Protein AF-A0A2G8E6J6-F1 (afdb_monomer_lite)

Structure (mmCIF, N/CA/C/O backbone):
data_AF-A0A2G8E6J6-F1
#
_entry.id   AF-A0A2G8E6J6-F1
#
loop_
_atom_site.group_PDB
_atom_site.id
_atom_site.type_symbol
_atom_site.label_atom_id
_atom_site.label_alt_id
_atom_site.label_comp_id
_atom_site.label_asym_id
_atom_site.label_entity_id
_atom_site.label_seq_id
_atom_site.pdbx_PDB_ins_code
_atom_site.Cartn_x
_atom_site.Cartn_y
_atom_site.Cartn_z
_atom_site.occupancy
_atom_site.B_iso_or_equiv
_atom_site.auth_seq_id
_atom_site.auth_comp_id
_atom_site.auth_asym_id
_atom_site.auth_atom_id
_atom_site.pdbx_PDB_model_num
ATOM 1 N N . MET A 1 1 ? -20.353 -3.681 1.521 1.00 73.88 1 MET A N 1
ATOM 2 C CA . MET A 1 1 ? -19.160 -3.378 2.336 1.00 73.88 1 MET A CA 1
ATOM 3 C C . MET A 1 1 ? -19.442 -2.116 3.114 1.00 73.88 1 MET A C 1
ATOM 5 O O . MET A 1 1 ? -19.772 -1.110 2.496 1.00 73.88 1 MET A O 1
ATOM 9 N N . THR A 1 2 ? -19.384 -2.191 4.438 1.00 93.12 2 THR A N 1
ATOM 10 C CA . THR A 1 2 ? -19.455 -1.017 5.313 1.00 93.12 2 THR A CA 1
ATOM 11 C C . THR A 1 2 ? -18.148 -0.221 5.245 1.00 93.12 2 THR A C 1
ATOM 13 O O . THR A 1 2 ? -17.144 -0.698 4.707 1.00 93.12 2 THR A O 1
ATOM 16 N N . ARG A 1 3 ? -18.145 0.997 5.797 1.00 89.75 3 ARG A N 1
ATOM 17 C CA . ARG A 1 3 ? -16.931 1.817 5.920 1.00 89.75 3 ARG A CA 1
ATOM 18 C C . ARG A 1 3 ? -15.855 1.106 6.751 1.00 89.75 3 ARG A C 1
ATOM 20 O O . ARG A 1 3 ? -14.692 1.069 6.359 1.00 89.75 3 ARG A O 1
ATOM 27 N N . ARG A 1 4 ? -16.268 0.450 7.838 1.00 92.00 4 ARG A N 1
ATOM 28 C CA . ARG A 1 4 ? -15.406 -0.404 8.661 1.00 92.00 4 ARG A CA 1
ATOM 29 C C . ARG A 1 4 ? -14.787 -1.546 7.850 1.00 92.00 4 ARG A C 1
ATOM 31 O O . ARG A 1 4 ? -13.573 -1.718 7.893 1.00 92.00 4 ARG A O 1
ATOM 38 N N . ASP A 1 5 ? -15.587 -2.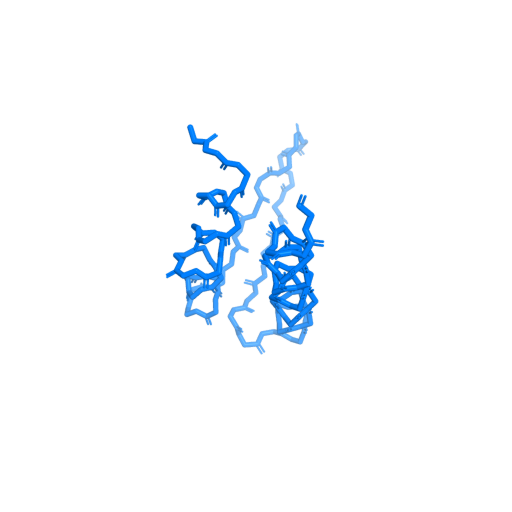258 7.050 1.00 94.00 5 ASP A N 1
ATOM 39 C CA . ASP A 1 5 ? -15.085 -3.351 6.199 1.00 94.00 5 ASP A CA 1
ATOM 40 C C . ASP A 1 5 ? -14.039 -2.856 5.187 1.00 94.00 5 ASP A C 1
ATOM 42 O O . ASP A 1 5 ? -13.054 -3.543 4.925 1.00 94.00 5 ASP A O 1
ATOM 46 N N . GLN A 1 6 ? -14.234 -1.656 4.626 1.00 94.69 6 GLN A N 1
ATOM 47 C CA . GLN A 1 6 ? -13.287 -1.037 3.693 1.00 94.69 6 GLN A CA 1
ATOM 48 C C . GLN A 1 6 ? -11.932 -0.762 4.352 1.00 94.69 6 GLN A C 1
ATOM 50 O O . GLN A 1 6 ? -10.906 -1.199 3.831 1.00 94.69 6 GLN A O 1
ATOM 55 N N . TYR A 1 7 ? -11.910 -0.084 5.502 1.00 95.44 7 TYR A N 1
ATOM 56 C CA . TYR A 1 7 ? -10.653 0.214 6.196 1.00 95.44 7 TYR A CA 1
ATOM 57 C C . TYR A 1 7 ? -9.973 -1.047 6.737 1.00 95.44 7 TYR A C 1
ATOM 59 O O . TYR A 1 7 ? -8.750 -1.165 6.645 1.00 95.44 7 TYR A O 1
ATOM 67 N N . SER A 1 8 ? -10.741 -2.027 7.225 1.00 93.69 8 SER A N 1
ATOM 68 C CA . SER A 1 8 ? -10.194 -3.327 7.628 1.00 93.69 8 SER A CA 1
ATOM 69 C C . SER A 1 8 ? -9.561 -4.076 6.452 1.00 93.69 8 SER A C 1
ATOM 71 O O . SER A 1 8 ? -8.469 -4.621 6.604 1.00 93.69 8 SER A O 1
ATOM 73 N N . PHE A 1 9 ? -10.179 -4.064 5.267 1.00 96.38 9 PHE A N 1
ATOM 74 C CA . PHE A 1 9 ? -9.581 -4.650 4.064 1.00 96.38 9 PHE A CA 1
ATOM 75 C C . PHE A 1 9 ? -8.268 -3.952 3.680 1.00 96.38 9 PHE A C 1
ATOM 77 O O . PHE A 1 9 ? -7.270 -4.617 3.402 1.00 96.38 9 PHE A O 1
ATOM 84 N N . ILE A 1 10 ? -8.236 -2.617 3.708 1.00 96.12 10 ILE A N 1
ATOM 85 C CA . ILE A 1 10 ? -7.023 -1.855 3.386 1.00 96.12 10 ILE A CA 1
ATOM 86 C C . ILE A 1 10 ? -5.886 -2.218 4.351 1.00 96.12 10 ILE A C 1
ATOM 88 O O . ILE A 1 10 ? -4.786 -2.542 3.907 1.00 96.12 10 ILE A O 1
ATOM 92 N N . LEU A 1 11 ? -6.155 -2.215 5.659 1.00 96.19 11 LEU A N 1
ATOM 93 C CA . LEU A 1 11 ? -5.150 -2.473 6.692 1.00 96.19 11 LEU A CA 1
ATOM 94 C C . LEU A 1 11 ? -4.606 -3.899 6.681 1.00 96.19 11 LEU A C 1
ATOM 96 O O . LEU A 1 11 ? -3.408 -4.094 6.889 1.00 96.19 11 LEU A O 1
ATOM 100 N N . HIS A 1 12 ? -5.484 -4.884 6.501 1.00 95.69 12 HIS A N 1
ATOM 101 C CA . HIS A 1 12 ? -5.146 -6.288 6.73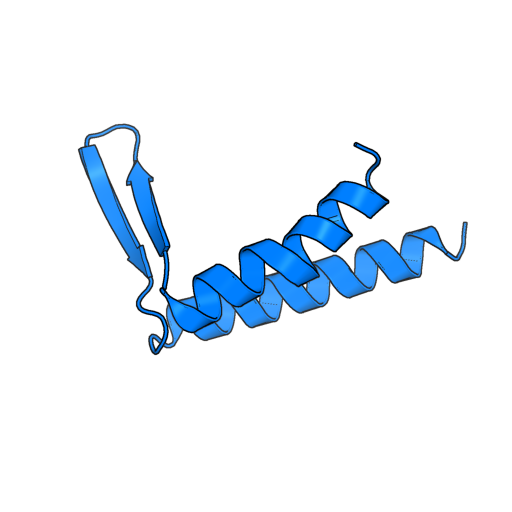3 1.00 95.69 12 HIS A CA 1
ATOM 102 C C . HIS A 1 12 ? -4.894 -7.083 5.453 1.00 95.69 12 HIS A C 1
ATOM 104 O O . HIS A 1 12 ? -4.356 -8.183 5.538 1.00 95.69 12 HIS A O 1
ATOM 110 N N . VAL A 1 13 ? -5.252 -6.545 4.285 1.00 96.31 13 VAL A N 1
ATOM 111 C CA . VAL A 1 13 ? -5.061 -7.224 2.996 1.00 96.31 13 VAL A CA 1
ATOM 112 C C . VAL A 1 13 ? -4.208 -6.383 2.057 1.00 96.31 13 VAL A C 1
ATOM 114 O O . VAL A 1 13 ? -3.147 -6.830 1.631 1.00 96.31 13 VAL A O 1
ATOM 117 N N . LEU A 1 14 ? -4.633 -5.152 1.756 1.00 95.62 14 LEU A N 1
ATOM 118 C CA . LEU A 1 14 ? -3.978 -4.351 0.721 1.00 95.62 14 LEU A CA 1
ATOM 119 C C . LEU A 1 14 ? -2.585 -3.867 1.142 1.00 95.62 14 LEU A C 1
ATOM 121 O O . LEU A 1 14 ? -1.628 -4.051 0.395 1.00 95.62 14 LEU A O 1
ATOM 125 N N . LEU A 1 15 ? -2.457 -3.255 2.323 1.00 96.19 15 LEU A N 1
ATOM 126 C CA . LEU A 1 15 ? -1.170 -2.735 2.791 1.00 96.19 15 LEU A CA 1
ATOM 127 C C . LEU A 1 15 ? -0.100 -3.832 2.924 1.00 96.19 15 LEU A C 1
ATOM 129 O O . LEU A 1 15 ? 0.991 -3.612 2.402 1.00 96.19 15 LEU A O 1
ATOM 133 N N . PRO A 1 16 ? -0.380 -5.012 3.519 1.00 96.56 16 PRO A N 1
ATOM 134 C CA . PRO A 1 16 ? 0.581 -6.114 3.539 1.00 96.56 16 PRO A CA 1
ATOM 135 C C . PRO A 1 16 ? 1.001 -6.599 2.147 1.00 96.56 16 PRO A C 1
ATOM 137 O O . PRO A 1 16 ? 2.161 -6.949 1.954 1.00 96.56 16 PRO A O 1
ATOM 140 N N . ALA A 1 17 ? 0.093 -6.616 1.166 1.00 96.56 17 ALA A N 1
ATOM 141 C CA . ALA A 1 17 ? 0.451 -6.992 -0.202 1.00 96.56 17 ALA A CA 1
ATOM 142 C C . ALA A 1 17 ? 1.442 -5.985 -0.810 1.00 96.56 17 ALA A C 1
ATOM 144 O O . ALA A 1 17 ? 2.476 -6.379 -1.339 1.00 96.56 17 ALA A O 1
ATOM 145 N N . ILE A 1 18 ? 1.184 -4.683 -0.649 1.00 95.75 18 ILE A N 1
ATOM 146 C CA . ILE A 1 18 ? 2.078 -3.624 -1.146 1.00 95.75 18 ILE A CA 1
ATOM 147 C C . ILE A 1 18 ? 3.429 -3.646 -0.414 1.00 95.75 18 ILE A C 1
ATOM 149 O O . ILE A 1 18 ? 4.465 -3.412 -1.030 1.00 95.75 18 ILE A O 1
ATOM 153 N N . GLU A 1 19 ? 3.432 -3.934 0.887 1.00 95.31 19 GLU A N 1
ATOM 154 C CA . GLU A 1 19 ? 4.650 -4.035 1.700 1.00 95.31 19 GLU A CA 1
ATOM 155 C C . GLU A 1 19 ? 5.559 -5.185 1.243 1.00 95.31 19 GLU A C 1
ATOM 157 O O . GLU A 1 19 ? 6.775 -5.023 1.211 1.00 95.31 19 GLU A O 1
ATOM 162 N N . ASN A 1 20 ? 4.977 -6.318 0.839 1.00 96.12 20 ASN A N 1
ATOM 163 C CA . ASN A 1 20 ? 5.733 -7.493 0.404 1.00 96.12 20 ASN A CA 1
ATOM 164 C C . ASN A 1 20 ? 6.117 -7.455 -1.082 1.00 96.12 20 ASN A C 1
ATOM 166 O O . ASN A 1 20 ? 7.211 -7.878 -1.451 1.00 96.12 20 ASN A O 1
ATOM 170 N N . GLU A 1 21 ? 5.219 -6.977 -1.942 1.00 96.06 21 GLU A N 1
ATOM 171 C CA . GLU A 1 21 ? 5.331 -7.137 -3.398 1.00 96.06 21 GLU A CA 1
ATOM 172 C C . GLU A 1 21 ? 5.579 -5.809 -4.128 1.00 96.06 21 GLU A C 1
ATOM 174 O O . GLU A 1 21 ? 6.021 -5.792 -5.278 1.00 96.06 21 GLU A O 1
ATOM 179 N N . GLY A 1 22 ? 5.339 -4.677 -3.466 1.00 95.6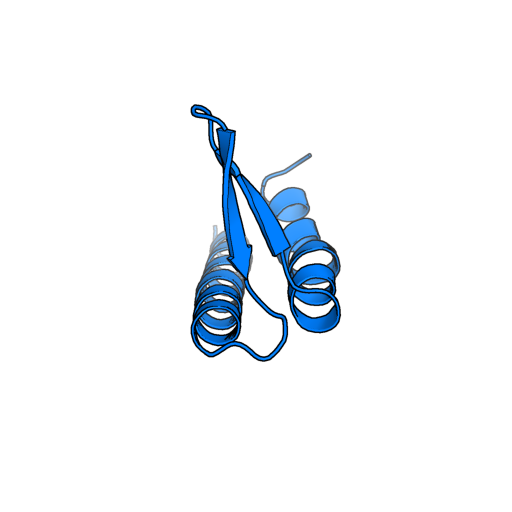9 22 GLY A N 1
ATOM 180 C CA . GLY A 1 22 ? 5.244 -3.378 -4.118 1.00 95.69 22 GLY A CA 1
ATOM 181 C C . GLY A 1 22 ? 3.904 -3.189 -4.834 1.00 95.69 22 GLY A C 1
ATOM 182 O O . GLY A 1 22 ? 2.942 -3.927 -4.635 1.00 95.69 22 GLY A O 1
ATOM 183 N N . LEU A 1 23 ? 3.814 -2.154 -5.663 1.00 94.50 23 LEU A N 1
ATOM 184 C CA . LEU A 1 23 ? 2.599 -1.828 -6.409 1.00 94.50 23 LEU A CA 1
ATOM 185 C C . LEU A 1 23 ? 2.962 -1.204 -7.750 1.00 94.50 23 LEU A C 1
ATOM 187 O O . LEU A 1 23 ? 3.730 -0.250 -7.792 1.00 94.50 23 LEU A O 1
ATOM 191 N N . THR A 1 24 ? 2.360 -1.681 -8.837 1.00 93.94 24 THR A N 1
ATOM 192 C CA . THR A 1 24 ? 2.410 -0.981 -10.126 1.00 93.94 24 THR A CA 1
ATOM 193 C C . THR A 1 24 ? 1.021 -0.485 -10.497 1.00 93.94 24 THR A C 1
ATOM 195 O O . THR A 1 24 ? 0.061 -1.253 -10.527 1.00 93.94 24 THR A O 1
ATOM 198 N N . ILE A 1 25 ? 0.914 0.810 -10.784 1.00 91.31 25 ILE A N 1
ATOM 199 C CA . ILE A 1 25 ? -0.325 1.475 -11.180 1.00 91.31 25 ILE A CA 1
ATOM 200 C C . ILE A 1 25 ? -0.218 1.861 -12.650 1.00 91.31 25 ILE A C 1
ATOM 202 O O . ILE A 1 25 ? 0.648 2.651 -13.028 1.00 91.31 25 ILE A O 1
ATOM 206 N N . LYS A 1 26 ? -1.143 1.356 -13.470 1.00 92.12 26 LYS A N 1
ATOM 207 C CA . LYS A 1 26 ? -1.330 1.833 -14.842 1.00 92.12 26 LYS A CA 1
ATOM 208 C C . LYS A 1 26 ? -2.154 3.112 -14.833 1.00 92.12 26 LYS A C 1
ATOM 210 O O . LYS A 1 26 ? -3.276 3.150 -14.329 1.00 92.12 26 LYS A O 1
ATOM 215 N N . THR A 1 27 ? -1.591 4.173 -15.387 1.00 88.88 27 THR A N 1
ATOM 216 C CA . THR A 1 27 ? -2.263 5.461 -15.549 1.00 88.88 27 THR A CA 1
ATOM 217 C C . THR A 1 27 ? -3.058 5.489 -16.854 1.00 88.88 27 THR A C 1
ATOM 219 O O . THR A 1 27 ? -2.830 4.701 -17.767 1.00 88.88 27 THR A O 1
ATOM 222 N N . ARG A 1 28 ? -3.994 6.437 -16.976 1.00 89.00 28 ARG A N 1
ATOM 223 C CA . ARG A 1 28 ? -4.893 6.551 -18.141 1.00 89.00 28 ARG A CA 1
ATOM 224 C C . ARG A 1 28 ? -4.193 6.826 -19.481 1.00 89.00 28 ARG A C 1
ATOM 226 O O . ARG A 1 28 ? -4.853 6.751 -20.507 1.00 89.00 28 ARG A O 1
ATOM 233 N N . ARG A 1 29 ? -2.916 7.220 -19.475 1.00 87.88 29 ARG A N 1
ATOM 234 C CA . ARG A 1 29 ? -2.134 7.568 -20.678 1.00 87.88 29 ARG A CA 1
ATOM 235 C C . ARG A 1 29 ? -0.983 6.585 -20.913 1.00 87.88 29 ARG A C 1
ATOM 237 O O . ARG A 1 29 ? 0.100 7.010 -21.292 1.00 87.88 29 ARG A O 1
ATOM 244 N N . ASP A 1 30 ? -1.195 5.313 -20.581 1.00 77.19 30 ASP A N 1
ATOM 245 C CA . ASP A 1 30 ? -0.215 4.224 -20.719 1.00 77.19 30 ASP A CA 1
ATOM 246 C C . ASP A 1 30 ? 1.092 4.401 -19.920 1.00 77.19 30 ASP A C 1
ATOM 248 O O . ASP A 1 30 ? 2.044 3.649 -20.096 1.00 77.19 30 ASP A O 1
ATOM 252 N N . GLY A 1 31 ? 1.150 5.371 -19.002 1.00 88.50 31 GLY A N 1
ATOM 253 C CA . GLY A 1 31 ? 2.259 5.500 -18.059 1.00 88.50 31 GLY A CA 1
ATOM 254 C C . GLY A 1 31 ? 2.104 4.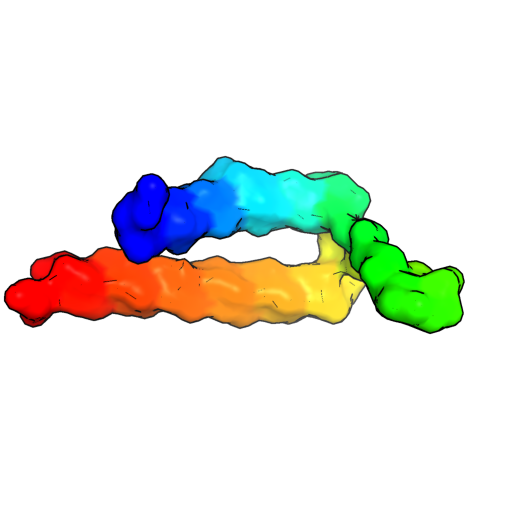523 -16.899 1.00 88.50 31 GLY A C 1
ATOM 255 O O . GLY A 1 31 ? 0.989 4.323 -16.413 1.00 88.50 31 GLY A O 1
ATOM 256 N N . GLU A 1 32 ? 3.209 3.969 -16.418 1.00 92.56 32 GLU A N 1
ATOM 257 C CA . GLU A 1 32 ? 3.240 3.105 -15.237 1.00 92.56 32 GLU A CA 1
ATOM 258 C C . GLU A 1 32 ? 3.949 3.822 -14.083 1.00 92.56 32 GLU A C 1
ATOM 260 O O . GLU A 1 32 ? 4.991 4.450 -14.269 1.00 92.56 32 GLU A O 1
ATOM 265 N N . LEU A 1 33 ? 3.367 3.744 -12.885 1.00 89.69 33 LEU A N 1
ATOM 266 C CA . LEU A 1 33 ? 4.033 4.117 -11.641 1.00 89.69 33 LEU A CA 1
ATOM 267 C C . LEU A 1 33 ? 4.292 2.847 -10.843 1.00 89.69 33 LEU A C 1
ATOM 269 O O . LEU A 1 33 ? 3.341 2.217 -10.381 1.00 89.69 33 LEU A O 1
ATOM 273 N N . THR A 1 34 ? 5.562 2.513 -10.645 1.00 92.12 34 THR A N 1
ATOM 274 C CA . THR A 1 34 ? 5.974 1.382 -9.812 1.00 92.12 34 THR A CA 1
ATOM 275 C C . THR A 1 34 ? 6.522 1.877 -8.479 1.00 92.12 34 THR A C 1
ATOM 277 O O . THR A 1 34 ? 7.451 2.680 -8.416 1.00 92.12 34 THR A O 1
ATOM 280 N N . LEU A 1 35 ? 5.933 1.363 -7.408 1.00 92.56 35 LEU A N 1
ATOM 281 C CA . LEU A 1 35 ? 6.349 1.506 -6.026 1.00 92.56 35 LEU A CA 1
ATOM 282 C C . LEU A 1 35 ? 7.048 0.209 -5.615 1.00 92.56 35 LEU A C 1
ATOM 284 O O . LEU A 1 35 ? 6.395 -0.811 -5.408 1.00 92.56 35 LEU A O 1
ATOM 288 N N . SER A 1 36 ? 8.376 0.225 -5.523 1.00 95.00 36 SER A N 1
ATOM 289 C CA . SER A 1 36 ? 9.140 -0.939 -5.060 1.00 95.00 36 SER A CA 1
ATOM 290 C C . SER A 1 36 ? 8.867 -1.198 -3.580 1.00 95.00 36 SER A C 1
ATOM 292 O O . SER A 1 36 ? 8.888 -0.243 -2.807 1.00 95.00 36 SER A O 1
ATOM 294 N N . ALA A 1 37 ? 8.699 -2.455 -3.161 1.00 93.38 37 ALA A N 1
ATOM 295 C CA . ALA A 1 37 ? 8.457 -2.831 -1.758 1.00 93.38 37 ALA A CA 1
ATOM 296 C C . ALA A 1 37 ? 9.420 -2.137 -0.767 1.00 93.38 37 ALA A C 1
ATOM 298 O O . ALA A 1 37 ? 9.003 -1.555 0.230 1.00 93.38 37 ALA A O 1
ATOM 299 N N . ASN A 1 38 ? 10.707 -2.085 -1.124 1.00 92.25 38 ASN A N 1
ATOM 300 C CA . ASN A 1 38 ? 11.771 -1.511 -0.289 1.00 92.25 38 ASN A CA 1
ATOM 301 C C . ASN A 1 38 ? 12.074 -0.031 -0.599 1.00 92.25 38 ASN A C 1
ATOM 303 O O . ASN A 1 38 ? 13.095 0.505 -0.169 1.00 92.25 38 ASN A O 1
ATOM 307 N N . GLY A 1 39 ? 11.246 0.624 -1.415 1.00 94.25 39 GLY A N 1
ATOM 308 C CA . GLY A 1 39 ? 11.416 2.024 -1.788 1.00 94.25 39 GLY A CA 1
ATOM 309 C C . GLY A 1 39 ? 10.884 2.961 -0.706 1.00 94.25 39 GLY A C 1
ATOM 310 O O . GLY A 1 39 ? 9.780 2.769 -0.205 1.00 94.25 39 GLY A O 1
ATOM 311 N N . SER A 1 40 ? 11.618 4.036 -0.408 1.00 94.50 40 SER A N 1
ATOM 312 C CA . SER A 1 40 ? 11.214 5.029 0.602 1.00 94.50 40 SER A CA 1
ATOM 313 C C . SER A 1 40 ? 9.835 5.644 0.331 1.00 94.50 40 SER A C 1
ATOM 315 O O . SER A 1 40 ? 9.077 5.907 1.262 1.00 94.50 40 SER A O 1
ATOM 317 N N . VAL A 1 41 ? 9.474 5.825 -0.945 1.00 92.81 41 VAL A N 1
ATOM 318 C CA . VAL A 1 41 ? 8.145 6.305 -1.359 1.00 92.81 41 VAL A CA 1
ATOM 319 C C . VAL A 1 41 ? 7.048 5.332 -0.919 1.00 92.81 41 VAL A C 1
ATOM 321 O O . VAL A 1 41 ? 6.042 5.759 -0.356 1.00 92.81 41 VAL A O 1
ATOM 324 N N . THR A 1 42 ? 7.258 4.031 -1.120 1.00 94.62 42 THR A N 1
ATOM 325 C CA . THR A 1 42 ? 6.326 2.965 -0.730 1.00 94.62 42 THR 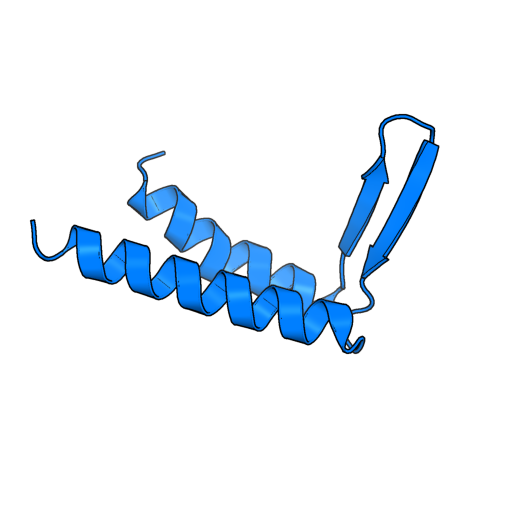A CA 1
ATOM 326 C C . THR A 1 42 ? 6.174 2.898 0.784 1.00 94.62 42 THR A C 1
ATOM 328 O O . THR A 1 42 ? 5.053 2.880 1.285 1.00 94.62 42 THR A O 1
ATOM 331 N N . THR A 1 43 ? 7.282 2.953 1.527 1.00 94.94 43 THR A N 1
ATOM 332 C CA . THR A 1 43 ? 7.270 2.936 2.999 1.00 94.94 43 THR A CA 1
ATOM 333 C C . THR A 1 43 ? 6.508 4.128 3.582 1.00 94.94 43 THR A C 1
ATOM 335 O O . THR A 1 43 ? 5.701 3.963 4.502 1.00 94.94 43 THR A O 1
ATOM 338 N N . ASN A 1 44 ? 6.708 5.325 3.019 1.00 95.25 44 ASN A N 1
ATOM 339 C CA . ASN A 1 44 ? 5.998 6.533 3.442 1.00 95.25 44 ASN A CA 1
ATOM 340 C C . ASN A 1 44 ? 4.505 6.454 3.106 1.00 95.25 44 ASN A C 1
ATOM 342 O O . ASN A 1 44 ? 3.663 6.799 3.934 1.00 95.25 44 ASN A O 1
ATOM 346 N N . PHE A 1 45 ? 4.169 5.965 1.910 1.00 93.31 45 PHE A N 1
ATOM 347 C CA . PHE A 1 45 ? 2.785 5.753 1.495 1.00 93.31 45 PHE A CA 1
ATOM 348 C C . PHE A 1 45 ? 2.053 4.781 2.432 1.00 93.31 45 PHE A C 1
ATOM 350 O O . PHE A 1 45 ? 0.979 5.115 2.936 1.00 93.31 45 PHE A O 1
ATOM 357 N N . ILE A 1 46 ? 2.655 3.621 2.721 1.00 95.56 46 ILE A N 1
ATOM 358 C CA . ILE A 1 46 ? 2.089 2.613 3.630 1.00 95.56 46 ILE A CA 1
ATOM 359 C C . ILE A 1 46 ? 1.895 3.200 5.028 1.00 95.56 46 ILE A C 1
ATOM 361 O O . ILE A 1 46 ? 0.816 3.054 5.598 1.00 95.56 46 ILE A O 1
ATOM 365 N N . SER A 1 47 ? 2.908 3.882 5.572 1.00 96.12 47 SER A N 1
ATOM 366 C CA . SER A 1 47 ? 2.846 4.468 6.918 1.00 96.12 47 SER A CA 1
ATOM 367 C C . SER A 1 47 ? 1.699 5.472 7.052 1.00 96.12 47 SER A C 1
ATOM 369 O O . SER A 1 47 ? 0.892 5.366 7.976 1.00 96.12 47 SER A O 1
ATOM 371 N N . ASN A 1 48 ? 1.569 6.389 6.089 1.00 96.50 48 ASN A N 1
ATOM 372 C CA . ASN A 1 48 ? 0.519 7.407 6.099 1.00 96.50 48 ASN A CA 1
ATOM 373 C C . ASN A 1 48 ? -0.880 6.792 5.960 1.00 96.50 48 ASN A C 1
ATOM 375 O O . ASN A 1 48 ? -1.793 7.148 6.704 1.00 96.50 48 ASN A O 1
ATOM 379 N N . LEU A 1 49 ? -1.058 5.846 5.031 1.00 95.62 49 LEU A N 1
ATOM 380 C CA . LEU A 1 49 ? -2.357 5.210 4.817 1.00 95.62 49 LEU A CA 1
ATOM 381 C C . LEU A 1 49 ? -2.759 4.326 6.006 1.00 95.62 49 LEU A C 1
ATOM 383 O O . LEU A 1 49 ? -3.929 4.312 6.389 1.00 95.62 49 LEU A O 1
ATOM 387 N N . ARG A 1 50 ? -1.799 3.630 6.627 1.00 96.94 50 ARG A N 1
ATOM 388 C CA . ARG A 1 50 ? -2.028 2.824 7.834 1.00 96.94 50 ARG A CA 1
ATOM 389 C C . ARG A 1 50 ? -2.531 3.693 8.982 1.00 96.94 50 ARG A C 1
ATOM 391 O O . ARG A 1 50 ? -3.544 3.350 9.587 1.00 96.94 50 ARG A O 1
ATOM 398 N N . GLN A 1 51 ? -1.853 4.811 9.245 1.00 96.62 51 GLN A N 1
ATOM 399 C CA . GLN A 1 51 ? -2.235 5.747 10.301 1.00 96.62 51 GLN A CA 1
ATOM 400 C C . GLN A 1 51 ? -3.650 6.295 10.071 1.00 96.62 51 GLN A C 1
ATOM 402 O O . GLN A 1 51 ? -4.491 6.202 10.962 1.00 96.62 51 GLN A O 1
ATOM 407 N N . HIS A 1 52 ? -3.948 6.743 8.849 1.00 94.94 52 HIS A N 1
ATOM 408 C CA . HIS A 1 52 ? -5.279 7.239 8.496 1.00 94.94 52 HIS A CA 1
ATOM 409 C C . HIS A 1 52 ? -6.382 6.189 8.720 1.00 94.94 52 HIS A C 1
ATOM 411 O O . HIS A 1 52 ? -7.422 6.490 9.297 1.00 94.94 52 HIS A O 1
ATOM 417 N N . CYS A 1 53 ? -6.160 4.932 8.321 1.00 94.75 53 CYS A N 1
ATOM 418 C CA . CYS A 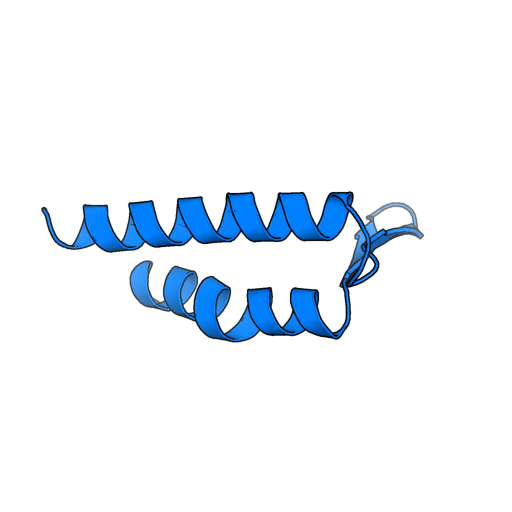1 53 ? -7.156 3.876 8.531 1.00 94.75 53 CYS A CA 1
ATOM 419 C C . CYS A 1 53 ? -7.402 3.584 10.021 1.00 94.75 53 CYS A C 1
ATOM 421 O O . CYS A 1 53 ? -8.529 3.273 10.403 1.00 94.75 53 CYS A O 1
ATOM 423 N N . ILE A 1 54 ? -6.363 3.658 10.860 1.00 94.31 54 ILE A N 1
ATOM 424 C CA . ILE A 1 54 ? -6.488 3.459 12.311 1.00 94.31 54 ILE A CA 1
ATOM 425 C C . ILE A 1 54 ? -7.343 4.569 12.926 1.00 94.31 54 ILE A C 1
ATOM 427 O O . ILE A 1 54 ? -8.251 4.271 13.698 1.00 94.31 54 ILE A O 1
ATOM 431 N N . GLU A 1 55 ? -7.083 5.823 12.560 1.00 94.06 55 GLU A N 1
ATOM 432 C CA . GLU A 1 55 ? -7.834 6.985 13.049 1.00 94.06 55 GLU A CA 1
ATOM 433 C C . GLU A 1 55 ? -9.320 6.887 12.695 1.00 94.06 55 GLU A C 1
ATOM 435 O O . GLU A 1 55 ? -10.176 7.063 13.561 1.00 94.06 55 GLU A O 1
ATOM 440 N N . GLU A 1 56 ? -9.637 6.518 11.454 1.00 92.56 56 GLU A N 1
ATOM 441 C CA . GLU A 1 56 ? -11.021 6.361 11.001 1.00 92.56 56 GLU A CA 1
ATOM 442 C C . GLU A 1 56 ? -11.746 5.230 11.739 1.00 92.56 56 GLU A C 1
ATOM 444 O O . GLU A 1 56 ? -12.898 5.384 12.135 1.00 92.56 56 GLU A O 1
ATOM 449 N N . LEU A 1 57 ? -11.070 4.106 11.995 1.00 90.50 57 LEU A N 1
ATOM 450 C CA . LEU A 1 57 ? -11.654 2.986 12.738 1.00 90.50 57 LEU A CA 1
ATOM 451 C C . LEU A 1 57 ? -11.829 3.269 14.238 1.00 90.50 57 LEU A C 1
ATOM 453 O O . LEU A 1 57 ? -12.707 2.671 14.864 1.00 90.50 57 LEU A O 1
ATOM 457 N N . GLN A 1 58 ? -10.998 4.137 14.819 1.00 87.50 58 GLN A N 1
ATOM 458 C CA . GLN A 1 58 ? -11.121 4.584 16.210 1.00 87.50 58 GLN A CA 1
ATOM 459 C C . GLN A 1 58 ? -12.209 5.656 16.370 1.00 87.50 58 GLN A C 1
ATOM 461 O O . GLN A 1 58 ? -12.976 5.613 17.334 1.00 87.50 58 GLN A O 1
ATOM 466 N N . GLY A 1 59 ? -12.317 6.583 15.413 1.00 74.00 59 GLY A N 1
ATOM 467 C CA . GLY A 1 59 ? -13.366 7.605 15.383 1.00 74.00 59 GLY A CA 1
ATOM 468 C C . GLY A 1 59 ? -14.772 7.016 15.238 1.00 74.00 59 GLY A C 1
ATOM 469 O O . GLY A 1 59 ? -15.695 7.473 15.905 1.00 74.00 59 GLY A O 1
ATOM 470 N N . ASP A 1 60 ? -14.919 5.942 14.457 1.00 58.94 60 ASP A N 1
ATOM 471 C CA . ASP A 1 60 ? -16.188 5.218 14.258 1.00 58.94 60 ASP A CA 1
ATOM 472 C C . ASP A 1 60 ? -16.660 4.455 15.517 1.00 58.94 60 ASP A C 1
ATOM 474 O O . ASP A 1 60 ? -17.813 4.052 15.604 1.00 58.94 60 ASP A O 1
ATOM 478 N N . ALA A 1 61 ? -15.783 4.239 16.508 1.00 55.25 61 ALA A N 1
ATOM 479 C CA . ALA A 1 61 ? -16.140 3.619 17.792 1.00 55.25 61 ALA A CA 1
ATOM 480 C C . ALA A 1 61 ? -16.603 4.636 18.855 1.00 55.25 61 ALA A C 1
ATOM 482 O O . ALA A 1 61 ? -17.013 4.234 19.943 1.00 55.25 61 ALA A O 1
ATOM 483 N N . SER A 1 62 ? -16.497 5.936 18.559 1.00 54.00 62 SER A N 1
ATOM 484 C CA . SER A 1 62 ? -16.730 7.037 19.505 1.00 54.00 62 SER A CA 1
ATOM 485 C C . SER A 1 62 ? -17.998 7.849 19.202 1.00 54.00 62 SER A C 1
ATOM 487 O O . SER A 1 62 ? -18.195 8.901 19.809 1.00 54.00 62 SER A O 1
ATOM 489 N N . ASN A 1 63 ? -18.838 7.384 18.272 1.00 44.31 63 ASN A N 1
ATOM 490 C CA . ASN A 1 63 ? -20.053 8.050 17.790 1.00 44.31 63 ASN A CA 1
ATOM 491 C C . ASN A 1 63 ? -21.219 7.053 17.708 1.00 44.31 63 ASN A C 1
ATOM 493 O O . ASN A 1 63 ? -22.382 7.506 17.771 1.00 44.31 63 ASN A O 1
#

Radius of gyration: 13.67 Å; chains: 1; bounding box: 32×16×40 Å

Foldseek 3Di:
DDPLVVLCCCQPPVLVCCLVANDWDQDPVRDIDTGGNPDPVSVVVSVVSNVVSVVVNVVVVVD

Secondary structure (DSSP, 8-state):
--HHHHHHHIIIIIHHHHHHH-EEEE-TTS-EEEE-TT-HHHHHHHHHHHHHHHHHHHHTT--

Sequence (63 aa):
MTRRDQYSFILHVLLPAIENEGLTIKTRRDGELTLSANGSVTTNFISNLRQHCIEELQGDASN

pLDDT: mean 90.38, std 10.84, range [44.31, 96.94]